Protein AF-A0A927Q167-F1 (afdb_monomer_lite)

Sequence (166 aa):
MTRTRRTRAAPPRALVATVVVALVLGSALAWFGGADERRVNGACDTWLVERAALRTVLSEAEEAVGRAEAAGDRDVSRHFNDLDRDLASLERWEAVGPGTQSSLSGDGGASRIERGAESAFGYLNSAVTGLHQRLDDGDPTELAQWVPEAGARFQNVDDTCLAAAR

pLDDT: mean 83.81, std 14.76, range [42.94, 97.44]

Structure (mmCIF, N/CA/C/O backbone):
data_AF-A0A927Q167-F1
#
_entry.id   AF-A0A927Q167-F1
#
loop_
_atom_site.group_PDB
_atom_site.id
_atom_site.type_symbol
_atom_site.label_atom_id
_atom_site.label_alt_id
_atom_site.label_comp_id
_atom_site.label_asym_id
_atom_site.label_entity_id
_atom_site.label_seq_id
_atom_site.pdbx_PDB_ins_code
_atom_site.Cartn_x
_atom_site.Cartn_y
_atom_site.Cartn_z
_atom_site.occupancy
_atom_site.B_iso_or_equiv
_atom_site.auth_seq_id
_atom_site.auth_comp_id
_atom_site.auth_asym_id
_atom_site.auth_atom_id
_atom_site.pdbx_PDB_model_num
ATOM 1 N N . MET A 1 1 ? 53.530 33.739 -46.750 1.00 42.94 1 MET A N 1
ATOM 2 C CA . MET A 1 1 ? 53.653 32.276 -46.553 1.00 42.94 1 MET A CA 1
ATOM 3 C C . MET A 1 1 ? 52.311 31.741 -46.076 1.00 42.94 1 MET A C 1
ATOM 5 O O . MET A 1 1 ? 51.974 31.917 -44.914 1.00 42.94 1 MET A O 1
ATOM 9 N N . THR A 1 2 ? 51.519 31.153 -46.970 1.00 46.41 2 THR A N 1
ATOM 10 C CA . THR A 1 2 ? 50.143 30.715 -46.680 1.00 46.41 2 THR A CA 1
ATOM 11 C C . THR A 1 2 ? 50.123 29.189 -46.642 1.00 46.41 2 THR A C 1
ATOM 13 O O . THR A 1 2 ? 50.385 28.539 -47.650 1.00 46.41 2 THR A O 1
ATOM 16 N N . ARG A 1 3 ? 49.903 28.604 -45.459 1.00 49.88 3 ARG A N 1
ATOM 17 C CA . ARG A 1 3 ? 49.952 27.151 -45.231 1.00 49.88 3 ARG A CA 1
ATOM 18 C C . ARG A 1 3 ? 48.557 26.559 -45.445 1.00 49.88 3 ARG A C 1
ATOM 20 O O . ARG A 1 3 ? 47.702 26.649 -44.570 1.00 49.88 3 ARG A O 1
ATOM 27 N N . THR A 1 4 ? 48.320 25.958 -46.605 1.00 47.66 4 THR A N 1
ATOM 28 C CA . THR A 1 4 ? 47.059 25.282 -46.944 1.00 47.66 4 THR A CA 1
ATOM 29 C C . THR A 1 4 ? 46.941 23.970 -46.157 1.00 47.66 4 THR A C 1
ATOM 31 O O . THR A 1 4 ? 47.660 23.004 -46.418 1.00 47.66 4 THR A O 1
ATOM 34 N N . ARG A 1 5 ? 46.045 23.918 -45.161 1.00 54.03 5 ARG A N 1
ATOM 35 C CA . ARG A 1 5 ? 45.678 22.681 -44.448 1.00 54.03 5 ARG A CA 1
ATOM 36 C C . ARG A 1 5 ? 44.836 21.802 -45.380 1.00 54.03 5 ARG A C 1
ATOM 38 O O . ARG A 1 5 ? 43.682 22.114 -45.643 1.00 54.03 5 ARG A O 1
ATOM 45 N N . ARG A 1 6 ? 45.402 20.690 -45.862 1.00 51.22 6 ARG A N 1
ATOM 46 C CA . ARG A 1 6 ? 44.637 19.594 -46.482 1.00 51.22 6 ARG A CA 1
ATOM 47 C C . ARG A 1 6 ? 43.849 18.859 -45.398 1.00 51.22 6 ARG A C 1
ATOM 49 O O . ARG A 1 6 ? 44.435 18.139 -44.592 1.00 51.22 6 ARG A O 1
ATOM 56 N N . THR A 1 7 ? 42.532 19.005 -45.401 1.00 53.19 7 THR A N 1
ATOM 57 C CA . THR A 1 7 ? 41.608 18.088 -44.732 1.00 53.19 7 THR A CA 1
ATOM 58 C C . THR A 1 7 ? 41.656 16.747 -45.464 1.00 53.19 7 THR A C 1
ATOM 60 O O . THR A 1 7 ? 41.217 16.627 -46.606 1.00 53.19 7 THR A O 1
ATOM 63 N N . ARG A 1 8 ? 42.256 15.726 -44.841 1.00 54.03 8 ARG A N 1
ATOM 64 C CA . ARG A 1 8 ? 42.148 14.343 -45.324 1.00 54.03 8 ARG A CA 1
ATOM 65 C C . ARG A 1 8 ? 40.707 13.886 -45.107 1.00 54.03 8 ARG A C 1
ATOM 67 O O . ARG A 1 8 ? 40.273 13.784 -43.964 1.00 54.03 8 ARG A O 1
ATOM 74 N N . ALA A 1 9 ? 39.989 13.620 -46.194 1.00 57.50 9 ALA A N 1
ATOM 75 C CA . ALA A 1 9 ? 38.711 12.923 -46.144 1.00 57.50 9 ALA A CA 1
ATOM 76 C C . ALA A 1 9 ? 38.922 11.529 -45.528 1.00 57.50 9 ALA A C 1
ATOM 78 O O . ALA A 1 9 ? 39.858 10.817 -45.904 1.00 57.50 9 ALA A O 1
ATOM 79 N N . ALA A 1 10 ? 38.092 11.168 -44.550 1.00 54.53 10 ALA A N 1
ATOM 80 C CA . ALA A 1 10 ? 38.141 9.858 -43.916 1.00 54.53 10 ALA A CA 1
ATOM 81 C C . ALA A 1 10 ? 37.852 8.751 -44.953 1.00 54.53 10 ALA A C 1
ATOM 83 O O . ALA A 1 10 ? 37.018 8.949 -45.840 1.00 54.53 10 ALA A O 1
ATOM 84 N N . PRO A 1 11 ? 38.528 7.590 -44.879 1.00 56.94 11 PRO A N 1
ATOM 85 C CA . PRO A 1 11 ? 38.320 6.505 -45.831 1.00 56.94 11 PRO A CA 1
ATOM 86 C C . PRO A 1 11 ? 36.879 5.965 -45.741 1.00 56.94 11 PRO A C 1
ATOM 88 O O . PRO A 1 11 ? 36.332 5.876 -44.641 1.00 56.94 11 PRO A O 1
ATOM 91 N N . PRO A 1 12 ? 36.268 5.526 -46.857 1.00 59.09 12 PRO A N 1
ATOM 92 C CA . PRO A 1 12 ? 34.853 5.129 -46.920 1.00 59.09 12 PRO A CA 1
ATOM 93 C C . PRO A 1 12 ? 34.483 3.989 -45.954 1.00 59.09 12 PRO A C 1
ATOM 95 O O . PRO A 1 12 ? 33.350 3.902 -45.495 1.00 59.09 12 PRO A O 1
ATOM 98 N N . ARG A 1 13 ? 35.456 3.152 -45.570 1.00 57.69 13 ARG A N 1
ATOM 99 C CA . ARG A 1 13 ? 35.281 2.082 -44.574 1.00 57.69 13 ARG A CA 1
ATOM 100 C C . ARG A 1 13 ? 35.069 2.606 -43.149 1.00 57.69 13 ARG A C 1
ATOM 102 O O . ARG A 1 13 ? 34.371 1.963 -42.375 1.00 57.69 13 ARG A O 1
ATOM 109 N N . ALA A 1 14 ? 35.632 3.769 -42.815 1.00 57.03 14 ALA A N 1
ATOM 110 C CA . ALA A 1 14 ? 35.446 4.394 -41.507 1.00 57.03 14 ALA A CA 1
ATOM 111 C C . ALA A 1 14 ? 34.020 4.942 -41.351 1.00 57.03 14 ALA A C 1
ATOM 113 O O . ALA A 1 14 ? 33.409 4.737 -40.312 1.00 57.03 14 ALA A O 1
ATOM 114 N N . LEU A 1 15 ? 33.456 5.543 -42.406 1.00 58.69 15 LEU A N 1
ATOM 115 C CA . LEU A 1 15 ? 32.074 6.040 -42.409 1.00 58.69 15 LEU A CA 1
ATOM 116 C C . LEU A 1 15 ? 31.046 4.911 -42.253 1.00 58.69 15 LEU A C 1
ATOM 118 O O . LEU A 1 15 ? 30.130 5.033 -41.446 1.00 58.69 15 LEU A O 1
ATOM 122 N N . VAL A 1 16 ? 31.225 3.793 -42.965 1.00 64.69 16 VAL A N 1
ATOM 123 C CA . VAL A 1 16 ? 30.335 2.625 -42.838 1.00 64.69 16 VAL A CA 1
ATOM 124 C C . VAL A 1 16 ? 30.412 2.024 -41.432 1.00 64.69 16 VAL A C 1
ATOM 126 O O . VAL A 1 16 ? 29.377 1.738 -40.838 1.00 64.69 16 VAL A O 1
ATOM 129 N N . ALA A 1 17 ? 31.614 1.894 -40.860 1.00 63.84 17 ALA A N 1
ATOM 130 C CA . ALA A 1 17 ? 31.782 1.399 -39.494 1.00 63.84 17 ALA A CA 1
ATOM 131 C C . ALA A 1 17 ? 31.103 2.312 -38.457 1.00 63.84 17 ALA A C 1
ATOM 133 O O . ALA A 1 17 ? 30.422 1.814 -37.565 1.00 63.84 17 ALA A O 1
ATOM 134 N N . THR A 1 18 ? 31.218 3.639 -38.590 1.00 67.12 18 THR A N 1
ATOM 135 C CA . THR A 1 18 ? 30.550 4.588 -37.684 1.00 67.12 18 THR A CA 1
ATOM 136 C C . THR A 1 18 ? 29.026 4.515 -37.791 1.00 67.12 18 THR A C 1
ATOM 138 O O . THR A 1 18 ? 28.353 4.525 -36.765 1.00 67.12 18 THR A O 1
ATOM 141 N N . VAL A 1 19 ? 28.473 4.388 -39.002 1.00 68.19 19 VAL A N 1
ATOM 142 C CA . VAL A 1 19 ? 27.019 4.256 -39.211 1.00 68.19 19 VAL A CA 1
ATOM 143 C C . VAL A 1 19 ? 26.489 2.944 -38.628 1.00 68.19 19 VAL A C 1
ATOM 145 O O . VAL A 1 19 ? 25.462 2.950 -37.955 1.00 68.19 19 VAL A O 1
ATOM 148 N N . VAL A 1 20 ? 27.201 1.830 -38.822 1.00 68.12 20 VAL A N 1
ATOM 149 C CA . VAL A 1 20 ? 26.813 0.528 -38.255 1.00 68.12 20 VAL A CA 1
ATOM 150 C C . VAL A 1 20 ? 26.877 0.552 -36.727 1.00 68.12 20 VAL A C 1
ATOM 152 O O . VAL A 1 20 ? 25.932 0.117 -36.078 1.00 68.12 20 VAL A O 1
ATOM 155 N N . VAL A 1 21 ? 27.935 1.115 -36.137 1.00 70.44 21 VAL A N 1
ATOM 156 C CA . VAL A 1 21 ? 28.047 1.259 -34.674 1.00 70.44 21 VAL A CA 1
ATOM 157 C C . VAL A 1 21 ? 26.937 2.155 -34.117 1.00 70.44 21 VAL A C 1
ATOM 159 O O . VAL A 1 21 ? 26.334 1.808 -33.106 1.00 70.44 21 VAL A O 1
ATOM 162 N N . ALA A 1 22 ? 26.610 3.263 -34.788 1.00 66.00 22 ALA A N 1
ATOM 163 C CA . ALA A 1 22 ? 25.518 4.145 -34.377 1.00 66.00 22 ALA A CA 1
ATOM 164 C C . ALA A 1 22 ? 24.144 3.457 -34.454 1.00 66.00 22 ALA A C 1
ATOM 166 O O . ALA A 1 22 ? 23.334 3.613 -33.543 1.00 66.00 22 ALA A O 1
ATOM 167 N N . LEU A 1 23 ? 23.893 2.654 -35.494 1.00 66.06 23 LEU A N 1
ATOM 168 C CA . LEU A 1 23 ? 22.666 1.863 -35.623 1.00 66.06 23 LEU A CA 1
ATOM 169 C C . LEU A 1 23 ? 22.562 0.780 -34.544 1.00 66.06 23 LEU A C 1
ATOM 171 O O . LEU A 1 23 ? 21.498 0.622 -33.951 1.00 66.06 23 LEU A O 1
ATOM 175 N N . VAL A 1 24 ? 23.652 0.065 -34.252 1.00 64.75 24 VAL A N 1
ATOM 176 C CA . VAL A 1 24 ? 23.684 -0.965 -33.199 1.00 64.75 24 VAL A CA 1
ATOM 177 C C . VAL A 1 24 ? 23.465 -0.341 -31.818 1.00 64.75 24 VAL A C 1
ATOM 179 O O . VAL A 1 24 ? 22.652 -0.847 -31.050 1.00 64.75 24 VAL A O 1
ATOM 182 N N . LEU A 1 25 ? 24.114 0.790 -31.521 1.00 61.94 25 LEU A N 1
ATOM 183 C CA . LEU A 1 25 ? 23.920 1.518 -30.262 1.00 61.94 25 LEU A CA 1
ATOM 184 C C . LEU A 1 25 ? 22.499 2.082 -30.131 1.00 61.94 25 LEU A C 1
ATOM 186 O O . LEU A 1 25 ? 21.892 1.952 -29.072 1.00 61.94 25 LEU A O 1
ATOM 190 N N . GLY A 1 26 ? 21.944 2.661 -31.200 1.00 57.56 26 GLY A N 1
ATOM 191 C CA . GLY A 1 26 ? 20.568 3.168 -31.203 1.00 57.56 26 GLY A CA 1
ATOM 192 C C . GLY A 1 26 ? 19.534 2.057 -31.010 1.00 57.56 26 GLY A C 1
ATOM 193 O O . GLY A 1 26 ? 18.590 2.215 -30.241 1.00 57.56 26 GLY A O 1
ATOM 194 N N . SER A 1 27 ? 19.752 0.904 -31.645 1.00 59.66 27 SER A N 1
ATOM 195 C CA . SER A 1 27 ? 18.882 -0.271 -31.512 1.00 59.66 27 SER A CA 1
ATOM 196 C C . SER A 1 27 ? 18.955 -0.876 -30.111 1.00 59.66 27 SER A C 1
ATOM 198 O O . SER A 1 27 ? 17.925 -1.248 -29.560 1.00 59.66 27 SER A O 1
ATOM 200 N N . ALA A 1 28 ? 20.152 -0.935 -29.516 1.00 57.84 28 ALA A N 1
ATOM 201 C CA . ALA A 1 28 ? 20.337 -1.389 -28.143 1.00 57.84 28 ALA A CA 1
ATOM 202 C C . ALA A 1 28 ? 19.607 -0.468 -27.153 1.00 57.84 28 ALA A C 1
ATOM 204 O O . ALA A 1 28 ? 18.818 -0.950 -26.350 1.00 57.84 28 ALA A O 1
ATOM 205 N N . LEU A 1 29 ? 19.785 0.854 -27.259 1.00 57.97 29 LEU A N 1
ATOM 206 C CA . LEU A 1 29 ? 19.108 1.826 -26.389 1.00 57.97 29 LEU A CA 1
ATOM 207 C C . LEU A 1 29 ? 17.576 1.753 -26.499 1.00 57.97 29 LEU A C 1
ATOM 209 O O . LEU A 1 29 ? 16.893 1.822 -25.480 1.00 57.97 29 LEU A O 1
ATOM 213 N N . ALA A 1 30 ? 17.038 1.558 -27.706 1.00 59.25 30 ALA A N 1
ATOM 214 C CA . ALA A 1 30 ? 15.600 1.392 -27.919 1.00 59.25 30 ALA A CA 1
ATOM 215 C C . ALA A 1 30 ? 15.061 0.064 -27.351 1.00 59.25 30 ALA A C 1
ATOM 217 O O . ALA A 1 30 ? 13.969 0.030 -26.786 1.00 59.25 30 ALA A O 1
ATOM 218 N N . TRP A 1 31 ? 15.827 -1.025 -27.466 1.00 57.44 31 TRP A N 1
ATOM 219 C CA . TRP A 1 31 ? 15.458 -2.325 -26.897 1.00 57.44 31 TRP A CA 1
ATOM 220 C C . TRP A 1 31 ? 15.460 -2.326 -25.369 1.00 57.44 31 TRP A C 1
ATOM 222 O O . TRP A 1 31 ? 14.559 -2.915 -24.771 1.00 57.44 31 TRP A O 1
ATOM 232 N N . PHE A 1 32 ? 16.441 -1.668 -24.745 1.00 57.56 32 PHE A N 1
ATOM 233 C CA . PHE A 1 32 ? 16.492 -1.536 -23.290 1.00 57.56 32 PHE A CA 1
ATOM 234 C C . PHE A 1 32 ? 15.362 -0.634 -22.778 1.00 57.56 32 PHE A C 1
ATOM 236 O O . PHE A 1 32 ? 14.618 -1.059 -21.902 1.00 57.56 32 PHE A O 1
ATOM 243 N N . GLY A 1 33 ? 15.122 0.525 -23.407 1.00 60.34 33 GLY A N 1
ATOM 244 C CA . GLY A 1 33 ? 14.001 1.401 -23.033 1.00 60.34 33 GLY A CA 1
ATOM 245 C C . GLY A 1 33 ? 12.634 0.704 -23.092 1.00 60.34 33 GLY A C 1
ATOM 246 O O . GLY A 1 33 ? 11.869 0.755 -22.134 1.00 60.34 33 GLY A O 1
ATOM 247 N N . GLY A 1 34 ? 12.357 -0.046 -24.165 1.00 69.38 34 GLY A N 1
ATOM 248 C CA . GLY A 1 34 ? 11.079 -0.752 -24.317 1.00 69.38 34 GLY A CA 1
ATOM 249 C C . GLY A 1 34 ? 10.919 -2.009 -23.448 1.00 69.38 34 GLY A C 1
ATOM 250 O O . GLY A 1 34 ? 9.819 -2.554 -23.347 1.00 69.38 34 GLY A O 1
ATOM 251 N N . ALA A 1 35 ? 11.989 -2.542 -22.854 1.00 76.81 35 ALA A N 1
ATOM 252 C CA . ALA A 1 35 ? 11.892 -3.649 -21.902 1.00 76.81 35 ALA A CA 1
ATOM 253 C C . ALA A 1 35 ? 11.518 -3.140 -20.502 1.00 76.81 35 ALA A C 1
ATOM 255 O O . ALA A 1 35 ? 10.629 -3.714 -19.876 1.00 76.81 35 ALA A O 1
ATOM 256 N N . ASP A 1 36 ? 12.136 -2.041 -20.067 1.00 81.62 36 ASP A N 1
ATOM 257 C CA . ASP A 1 36 ? 11.864 -1.376 -18.790 1.00 81.62 36 ASP A CA 1
ATOM 258 C C . ASP A 1 36 ? 10.412 -0.879 -18.724 1.00 81.62 36 ASP A C 1
ATOM 260 O O . ASP A 1 36 ? 9.694 -1.184 -17.774 1.00 81.62 36 ASP A O 1
ATOM 264 N N . GLU A 1 37 ? 9.935 -0.202 -19.776 1.00 85.19 37 GLU A N 1
ATOM 265 C CA . GLU A 1 37 ? 8.547 0.279 -19.867 1.00 85.19 37 GLU A CA 1
ATOM 266 C C . GLU A 1 37 ? 7.530 -0.859 -19.735 1.00 85.19 37 GLU A C 1
ATOM 268 O O . GLU A 1 37 ? 6.540 -0.738 -19.018 1.00 85.19 37 GLU A O 1
ATOM 273 N N . ARG A 1 38 ? 7.781 -2.007 -20.379 1.00 87.25 38 ARG A N 1
ATOM 274 C CA . ARG A 1 38 ? 6.886 -3.172 -20.284 1.00 87.25 38 ARG A CA 1
ATOM 275 C C . ARG A 1 38 ? 6.840 -3.762 -18.877 1.00 87.25 38 ARG A C 1
ATOM 277 O O . ARG A 1 38 ? 5.767 -4.182 -18.452 1.00 87.25 38 ARG A O 1
ATOM 284 N N . ARG A 1 39 ? 7.971 -3.803 -18.167 1.00 90.81 39 ARG A N 1
ATOM 285 C CA . ARG A 1 39 ? 8.023 -4.302 -16.784 1.00 90.81 39 ARG A CA 1
ATOM 286 C C . ARG A 1 39 ? 7.309 -3.353 -15.830 1.00 90.81 39 ARG A C 1
ATOM 288 O O . ARG A 1 39 ? 6.470 -3.802 -15.056 1.00 90.81 39 ARG A O 1
ATOM 295 N N . VAL A 1 40 ? 7.565 -2.049 -15.948 1.00 92.81 40 VAL A N 1
ATOM 296 C CA . VAL A 1 40 ? 6.876 -1.025 -15.147 1.00 92.81 40 VAL A CA 1
ATOM 297 C C . VAL A 1 40 ? 5.370 -1.051 -15.399 1.00 92.81 40 VAL A C 1
ATOM 299 O O . VAL A 1 40 ? 4.603 -1.090 -14.441 1.00 92.81 40 VAL A O 1
ATOM 302 N N . ASN A 1 41 ? 4.936 -1.116 -16.660 1.00 92.62 41 ASN A N 1
ATOM 303 C CA . ASN A 1 41 ? 3.515 -1.210 -16.994 1.00 92.62 41 ASN A CA 1
ATOM 304 C C . ASN A 1 41 ? 2.880 -2.485 -16.427 1.00 92.62 41 ASN A C 1
ATOM 306 O O . ASN A 1 41 ? 1.831 -2.400 -15.804 1.00 92.62 41 ASN A O 1
ATOM 310 N N . GLY A 1 42 ? 3.539 -3.644 -16.542 1.00 93.94 42 GLY A N 1
ATOM 311 C CA . GLY A 1 42 ? 3.037 -4.892 -15.955 1.00 93.94 42 GLY A CA 1
ATOM 312 C C . GLY A 1 42 ? 2.910 -4.842 -14.426 1.00 93.94 42 GLY A C 1
ATOM 313 O O . GLY A 1 42 ? 1.937 -5.353 -13.863 1.00 93.94 42 GLY A O 1
ATOM 314 N N . ALA A 1 43 ? 3.850 -4.183 -13.743 1.00 95.62 43 ALA A N 1
ATOM 315 C CA . ALA A 1 43 ? 3.760 -3.972 -12.301 1.00 95.62 43 ALA A CA 1
ATOM 316 C C . ALA A 1 43 ? 2.608 -3.021 -11.933 1.00 95.62 43 ALA A C 1
ATOM 318 O O . ALA A 1 43 ? 1.843 -3.287 -11.006 1.00 95.62 43 ALA A O 1
ATOM 319 N N . CYS A 1 44 ? 2.440 -1.943 -12.697 1.00 96.19 44 CYS A N 1
ATOM 320 C CA . CYS A 1 44 ? 1.350 -0.993 -12.512 1.00 96.19 44 CYS A CA 1
ATOM 321 C C . CYS A 1 44 ? -0.027 -1.584 -12.827 1.00 96.19 44 CYS A C 1
ATOM 323 O O . CYS A 1 44 ? -0.979 -1.282 -12.115 1.00 96.19 44 CYS A O 1
ATOM 325 N N . ASP A 1 45 ? -0.144 -2.468 -13.813 1.00 96.31 45 ASP A N 1
ATOM 326 C CA . ASP A 1 45 ? -1.388 -3.189 -14.086 1.00 96.31 45 ASP A CA 1
ATOM 327 C C . ASP A 1 45 ? -1.775 -4.071 -12.892 1.00 96.31 45 ASP A C 1
ATOM 329 O O . ASP A 1 45 ? -2.923 -4.044 -12.449 1.00 96.31 45 ASP A O 1
ATOM 333 N N . THR A 1 46 ? -0.803 -4.780 -12.305 1.00 96.25 46 THR A N 1
ATOM 334 C CA . THR A 1 46 ? -1.025 -5.566 -11.078 1.00 96.25 46 THR A CA 1
ATOM 335 C C . THR A 1 46 ? -1.490 -4.680 -9.920 1.00 96.25 46 THR A C 1
ATOM 337 O O . THR A 1 46 ? -2.461 -5.009 -9.240 1.00 96.25 46 THR A O 1
ATOM 340 N N . TRP A 1 47 ? -0.857 -3.518 -9.726 1.00 96.00 47 TRP A N 1
ATOM 341 C CA . TRP A 1 47 ? -1.303 -2.537 -8.732 1.00 96.00 47 TRP A CA 1
ATOM 342 C C . TRP A 1 47 ? -2.740 -2.080 -8.969 1.00 96.00 47 TRP A C 1
ATOM 344 O O . TRP A 1 47 ? -3.538 -2.073 -8.039 1.00 96.00 47 TRP A O 1
ATOM 354 N N . LEU A 1 48 ? -3.094 -1.707 -10.200 1.00 94.38 48 LEU A N 1
ATOM 355 C CA . LEU A 1 48 ? -4.420 -1.177 -10.521 1.00 94.38 48 LEU A CA 1
ATOM 356 C C . LEU A 1 48 ? -5.542 -2.185 -10.247 1.00 94.38 48 LEU A C 1
ATOM 358 O O . LEU A 1 48 ? -6.639 -1.764 -9.874 1.00 94.38 48 LEU A O 1
ATOM 362 N N . VAL A 1 49 ? -5.268 -3.485 -10.395 1.00 96.31 49 VAL A N 1
ATOM 363 C CA . VAL A 1 49 ? -6.211 -4.560 -10.052 1.00 96.31 49 VAL A CA 1
ATOM 364 C C . VAL A 1 49 ? -6.484 -4.602 -8.544 1.00 96.31 49 VAL A C 1
ATOM 366 O O . VAL A 1 49 ? -7.644 -4.644 -8.138 1.00 96.31 49 VAL A O 1
ATOM 369 N N . GLU A 1 50 ? -5.444 -4.532 -7.710 1.00 95.56 50 GLU A N 1
ATOM 370 C CA . GLU A 1 50 ? -5.571 -4.702 -6.251 1.00 95.56 50 GLU A CA 1
ATOM 371 C C . GLU A 1 50 ? -5.856 -3.389 -5.496 1.00 95.56 50 GLU A C 1
ATOM 373 O O . GLU A 1 50 ? -6.412 -3.395 -4.394 1.00 95.56 50 GLU A O 1
ATOM 378 N N . ARG A 1 51 ? -5.527 -2.234 -6.091 1.00 95.88 51 ARG A N 1
ATOM 379 C CA . ARG A 1 51 ? -5.568 -0.911 -5.442 1.00 95.88 51 ARG A CA 1
ATOM 380 C C . ARG A 1 51 ? -6.904 -0.598 -4.784 1.00 95.88 51 ARG A C 1
ATOM 382 O O . ARG A 1 51 ? -6.931 0.001 -3.711 1.00 95.88 51 ARG A O 1
ATOM 389 N N . ALA A 1 52 ? -8.010 -0.911 -5.457 1.00 95.50 52 ALA A N 1
ATOM 390 C CA . ALA A 1 52 ? -9.340 -0.574 -4.958 1.00 95.50 52 ALA A CA 1
ATOM 391 C C . ALA A 1 52 ? -9.624 -1.277 -3.624 1.00 95.50 52 ALA A C 1
ATOM 393 O O . ALA A 1 52 ? -10.032 -0.617 -2.674 1.00 95.50 52 ALA A O 1
ATOM 394 N N . ALA A 1 53 ? -9.326 -2.577 -3.541 1.00 95.75 53 ALA A N 1
ATOM 395 C CA . ALA A 1 53 ? -9.520 -3.361 -2.328 1.00 95.75 53 ALA A CA 1
ATOM 396 C C . ALA A 1 53 ? -8.620 -2.859 -1.193 1.00 95.75 53 ALA A C 1
ATOM 398 O O . ALA A 1 53 ? -9.105 -2.589 -0.101 1.00 95.75 53 ALA A O 1
ATOM 399 N N . LEU A 1 54 ? -7.331 -2.637 -1.465 1.00 96.38 54 LEU A N 1
ATOM 400 C CA . LEU A 1 54 ? -6.397 -2.143 -0.451 1.00 96.38 54 LEU A CA 1
ATOM 401 C C . LEU A 1 54 ? -6.790 -0.752 0.075 1.00 96.38 54 LEU A C 1
ATOM 403 O O . LEU A 1 54 ? -6.656 -0.474 1.264 1.00 96.38 54 LEU A O 1
ATOM 407 N N . ARG A 1 55 ? -7.312 0.133 -0.785 1.00 96.00 55 ARG A N 1
ATOM 408 C CA . ARG A 1 55 ? -7.837 1.436 -0.345 1.00 96.00 55 ARG A CA 1
ATOM 409 C C . ARG A 1 55 ? -9.086 1.319 0.512 1.00 96.00 55 ARG A C 1
ATOM 411 O O . ARG A 1 55 ? -9.245 2.123 1.425 1.00 96.00 55 ARG A O 1
ATOM 418 N N . THR A 1 56 ? -9.950 0.348 0.230 1.00 96.31 56 THR A N 1
ATOM 419 C CA . THR A 1 56 ? -11.078 0.041 1.110 1.00 96.31 56 THR A CA 1
ATOM 420 C C . THR A 1 56 ? -10.575 -0.357 2.490 1.00 96.31 56 THR A C 1
ATOM 422 O O . THR A 1 56 ? -11.021 0.251 3.453 1.00 96.31 56 THR A O 1
ATOM 425 N N . VAL A 1 57 ? -9.579 -1.247 2.584 1.00 95.19 57 VAL A N 1
ATOM 426 C CA . VAL A 1 57 ? -8.980 -1.621 3.880 1.00 95.19 57 VAL A CA 1
ATOM 427 C C . VAL A 1 57 ? -8.459 -0.396 4.631 1.00 95.19 57 VAL A C 1
ATOM 429 O O . VAL A 1 57 ? -8.713 -0.243 5.820 1.00 95.19 57 VAL A O 1
ATOM 432 N N . LEU A 1 58 ? -7.763 0.513 3.941 1.00 95.06 58 LEU A N 1
ATOM 433 C CA . LEU A 1 58 ? -7.249 1.729 4.570 1.00 95.06 58 LEU A CA 1
ATOM 434 C C . LEU A 1 58 ? -8.375 2.625 5.107 1.00 95.06 58 LEU A C 1
ATOM 436 O O . LEU A 1 58 ? -8.308 3.078 6.244 1.00 95.06 58 LEU A O 1
ATOM 440 N N . SER A 1 59 ? -9.414 2.847 4.300 1.00 95.44 59 SER A N 1
ATOM 441 C CA . SER A 1 59 ? -10.582 3.639 4.694 1.00 95.44 59 SER A CA 1
ATOM 442 C C . SER A 1 59 ? -11.321 3.007 5.873 1.00 95.44 59 SER A C 1
ATOM 444 O O . SER A 1 59 ? -11.718 3.711 6.796 1.00 95.44 59 SER A O 1
ATOM 446 N N . GLU A 1 60 ? -11.503 1.685 5.866 1.00 94.44 60 GLU A N 1
ATOM 447 C CA . GLU A 1 60 ? -12.153 0.980 6.971 1.00 94.44 60 GLU A CA 1
ATOM 448 C C . GLU A 1 60 ? -11.303 1.013 8.241 1.00 94.44 60 GLU A C 1
ATOM 450 O O . GLU A 1 60 ? -11.858 1.196 9.323 1.00 94.44 60 GLU A O 1
ATOM 455 N N . ALA A 1 61 ? -9.975 0.945 8.122 1.00 93.31 61 ALA A N 1
ATOM 456 C CA . ALA A 1 61 ? -9.071 1.113 9.251 1.00 93.31 61 ALA A CA 1
ATOM 457 C C . ALA A 1 61 ? -9.153 2.523 9.860 1.00 93.31 61 ALA A C 1
ATOM 459 O O . ALA A 1 61 ? -9.248 2.639 11.080 1.00 93.31 61 ALA A O 1
ATOM 460 N N . GLU A 1 62 ? -9.180 3.587 9.045 1.00 93.88 62 GLU A N 1
ATOM 461 C CA . GLU A 1 62 ? -9.381 4.967 9.530 1.00 93.88 62 GLU A CA 1
ATOM 462 C C . GLU A 1 62 ? -10.696 5.106 10.302 1.00 93.88 62 GLU A C 1
ATOM 464 O O . GLU A 1 62 ? -10.737 5.659 11.404 1.00 93.88 62 GLU A O 1
ATOM 469 N N . GLU A 1 63 ? -11.781 4.577 9.739 1.00 93.75 63 GLU A N 1
ATOM 470 C CA . GLU A 1 63 ? -13.085 4.637 10.380 1.00 93.75 63 GLU A CA 1
ATOM 471 C C . GLU A 1 63 ? -13.150 3.812 11.671 1.00 93.75 63 GLU A C 1
ATOM 473 O O . GLU A 1 63 ? -13.716 4.270 12.667 1.00 93.75 63 GLU A O 1
ATOM 478 N N . ALA A 1 64 ? -12.596 2.598 11.665 1.00 91.69 64 ALA A N 1
ATOM 479 C CA . ALA A 1 64 ? -12.594 1.712 12.821 1.00 91.69 64 ALA A CA 1
ATOM 480 C C . ALA A 1 64 ? -11.775 2.313 13.969 1.00 91.69 64 ALA A C 1
ATOM 482 O O . ALA A 1 64 ? -12.237 2.299 15.111 1.00 91.69 64 ALA A O 1
ATOM 483 N N . VAL A 1 65 ? -10.621 2.921 13.668 1.00 91.56 65 VAL A N 1
ATOM 484 C CA . VAL A 1 65 ? -9.828 3.696 14.633 1.00 91.56 65 VAL A CA 1
ATOM 485 C C . VAL A 1 65 ? -10.665 4.826 15.230 1.00 91.56 65 VAL A C 1
ATOM 487 O O . VAL A 1 65 ? -10.773 4.921 16.451 1.00 91.56 65 VAL A O 1
ATOM 490 N N . GLY A 1 66 ? -11.325 5.639 14.398 1.00 91.06 66 GLY A N 1
ATOM 491 C CA . GLY A 1 66 ? -12.151 6.748 14.883 1.00 91.06 66 GLY A CA 1
ATOM 492 C C . GLY A 1 66 ? -13.308 6.294 15.784 1.00 91.06 66 GLY A C 1
ATOM 493 O O . GLY A 1 66 ? -13.616 6.949 16.783 1.00 91.06 66 GLY A O 1
ATOM 494 N N . ARG A 1 67 ? -13.932 5.148 15.474 1.00 92.06 67 ARG A N 1
ATOM 495 C CA . ARG A 1 67 ? -14.965 4.525 16.323 1.00 92.06 67 ARG A CA 1
ATOM 496 C C . ARG A 1 67 ? -14.393 4.024 17.652 1.00 92.06 67 ARG A C 1
ATOM 498 O O . ARG A 1 67 ? -14.993 4.292 18.695 1.00 92.06 67 ARG A O 1
ATOM 505 N N . ALA A 1 68 ? -13.239 3.357 17.626 1.00 89.69 68 ALA A N 1
ATOM 506 C CA . ALA A 1 68 ? -12.570 2.852 18.822 1.00 89.69 68 ALA A CA 1
ATOM 507 C C . ALA A 1 68 ? -12.150 3.990 19.769 1.00 89.69 68 ALA A C 1
ATOM 509 O O . ALA A 1 68 ? -12.446 3.940 20.964 1.00 89.69 68 ALA A O 1
ATOM 510 N N . GLU A 1 69 ? -11.550 5.060 19.235 1.00 89.38 69 GLU A N 1
ATOM 511 C CA . GLU A 1 69 ? -11.166 6.249 20.007 1.00 89.38 69 GLU A CA 1
ATOM 512 C C . GLU A 1 69 ? -12.381 6.941 20.638 1.00 89.38 69 GLU A C 1
ATOM 514 O O . GLU A 1 69 ? -12.352 7.293 21.819 1.00 89.38 69 GLU A O 1
ATOM 519 N N . ALA A 1 70 ? -13.477 7.091 19.883 1.00 90.25 70 ALA A N 1
ATOM 520 C CA . ALA A 1 70 ? -14.714 7.685 20.388 1.00 90.25 70 ALA A CA 1
ATOM 521 C C . ALA A 1 70 ? -15.368 6.847 21.502 1.00 90.25 70 ALA A C 1
ATOM 523 O O . ALA A 1 70 ? -15.995 7.406 22.405 1.00 90.25 70 ALA A O 1
ATOM 524 N N . ALA A 1 71 ? -15.218 5.520 21.450 1.00 90.38 71 ALA A N 1
ATOM 525 C CA . ALA A 1 71 ? -15.694 4.597 22.478 1.00 90.38 71 ALA A CA 1
ATOM 526 C C . ALA A 1 71 ? -14.754 4.503 23.6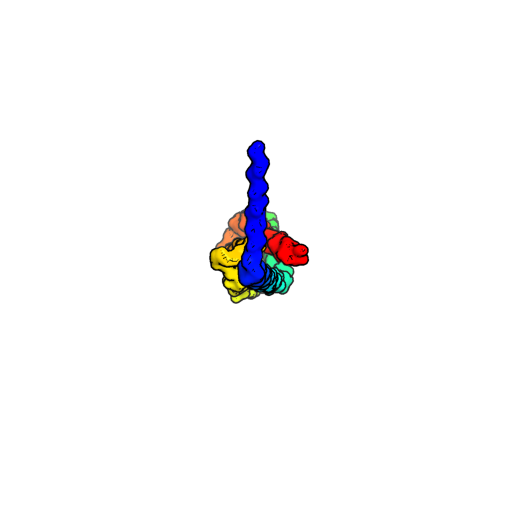98 1.00 90.38 71 ALA A C 1
ATOM 528 O O . ALA A 1 71 ? -15.177 4.042 24.758 1.00 90.38 71 ALA A O 1
ATOM 529 N N . GLY A 1 72 ? -13.501 4.956 23.576 1.00 89.19 72 GLY A N 1
ATOM 530 C CA . GLY A 1 72 ? -12.462 4.740 24.586 1.00 89.19 72 GLY A CA 1
ATOM 531 C C . GLY A 1 72 ? -11.990 3.283 24.661 1.00 89.19 72 GLY A C 1
ATOM 532 O O . GLY A 1 72 ? -11.485 2.852 25.703 1.00 89.19 72 GLY A O 1
ATOM 533 N N . ASP A 1 73 ? -12.174 2.528 23.578 1.00 87.94 73 ASP A N 1
ATOM 534 C CA . ASP A 1 73 ? -11.799 1.123 23.485 1.00 87.94 73 ASP A CA 1
ATOM 535 C C . ASP A 1 73 ? -10.317 0.967 23.133 1.00 87.94 73 ASP A C 1
ATOM 537 O O . ASP A 1 73 ? -9.736 1.749 22.384 1.00 87.94 73 ASP A O 1
ATOM 541 N N . ARG A 1 74 ? -9.702 -0.092 23.666 1.00 82.19 74 ARG A N 1
ATOM 542 C CA . ARG A 1 74 ? -8.300 -0.457 23.389 1.00 82.19 74 ARG A CA 1
ATOM 543 C C . ARG A 1 74 ? -8.150 -1.485 22.269 1.00 82.19 74 ARG A C 1
ATOM 545 O O . ARG A 1 74 ? -7.069 -2.021 22.083 1.00 82.19 74 ARG A O 1
ATOM 552 N N . ASP A 1 75 ? -9.237 -1.808 21.584 1.00 82.56 75 ASP A N 1
ATOM 553 C CA . ASP A 1 75 ? -9.303 -2.885 20.601 1.00 82.56 75 ASP A CA 1
ATOM 554 C C . ASP A 1 75 ? -10.078 -2.383 19.376 1.00 82.56 75 ASP A C 1
ATOM 556 O O . ASP A 1 75 ? -11.281 -2.127 19.470 1.00 82.56 75 ASP A O 1
ATOM 560 N N . VAL A 1 76 ? -9.385 -2.195 18.245 1.00 84.75 76 VAL A N 1
ATOM 561 C CA . VAL A 1 76 ? -9.998 -1.688 17.000 1.00 84.75 76 VAL A CA 1
ATOM 562 C C . VAL A 1 76 ? -10.742 -2.783 16.251 1.00 84.75 76 VAL A C 1
ATOM 564 O O . VAL A 1 76 ? -11.696 -2.481 15.539 1.00 84.75 76 VAL A O 1
ATOM 567 N N . SER A 1 77 ? -10.355 -4.049 16.428 1.00 82.50 77 SER A N 1
ATOM 568 C CA . SER A 1 77 ? -10.861 -5.175 15.629 1.00 82.50 77 SER A CA 1
ATOM 569 C C . SER A 1 77 ? -12.395 -5.261 15.640 1.00 82.50 77 SER A C 1
ATOM 571 O O . SER A 1 77 ? -13.028 -5.492 14.614 1.00 82.50 77 SER A O 1
ATOM 573 N N . ARG A 1 78 ? -13.018 -4.952 16.785 1.00 83.69 78 ARG A N 1
ATOM 574 C CA . ARG A 1 78 ? -14.481 -4.961 16.990 1.00 83.69 78 ARG A CA 1
ATOM 575 C C . ARG A 1 78 ? -15.229 -3.860 16.250 1.00 83.69 78 ARG A C 1
ATOM 577 O O . ARG A 1 78 ? -16.452 -3.920 16.149 1.00 83.69 78 ARG A O 1
ATOM 584 N N . HIS A 1 79 ? -14.509 -2.838 15.806 1.00 87.69 79 HIS A N 1
ATOM 585 C CA . HIS A 1 79 ? -15.060 -1.680 15.120 1.00 87.69 79 HIS A CA 1
ATOM 586 C C . HIS A 1 79 ? -14.937 -1.793 13.604 1.00 87.69 79 HIS A C 1
ATOM 588 O O . HIS A 1 79 ? -15.416 -0.893 12.919 1.00 87.69 79 HIS A O 1
ATOM 594 N N . PHE A 1 80 ? -14.345 -2.861 13.067 1.00 87.50 80 PHE A N 1
ATOM 595 C CA . PHE A 1 80 ? -14.375 -3.150 11.632 1.00 87.50 80 PHE A CA 1
ATOM 596 C C . PHE A 1 80 ? -15.746 -3.660 11.192 1.00 87.50 80 PHE A C 1
ATOM 598 O O . PHE A 1 80 ? -16.427 -4.370 11.932 1.00 87.50 80 PHE A O 1
ATOM 605 N N . ASN A 1 81 ? -16.145 -3.308 9.967 1.00 86.94 81 ASN A N 1
ATOM 606 C CA . ASN A 1 81 ? -17.384 -3.823 9.386 1.00 86.94 81 ASN A CA 1
ATOM 607 C C . ASN A 1 81 ? -17.212 -5.277 8.931 1.00 86.94 81 ASN A C 1
ATOM 609 O O . ASN A 1 81 ? -18.122 -6.085 9.111 1.00 86.94 81 ASN A O 1
ATOM 613 N N . ASP A 1 82 ? -16.056 -5.594 8.339 1.00 91.62 82 ASP A N 1
ATOM 614 C CA . ASP A 1 82 ? -15.718 -6.927 7.835 1.00 91.62 82 ASP A CA 1
ATOM 615 C C . ASP A 1 82 ? -14.191 -7.140 7.852 1.00 91.62 82 ASP A C 1
ATOM 617 O O . ASP A 1 82 ? -13.514 -7.056 6.825 1.00 91.62 82 ASP A O 1
ATOM 621 N N . LEU A 1 83 ? -13.642 -7.378 9.051 1.00 89.06 83 LEU A N 1
ATOM 622 C CA . LEU A 1 83 ? -12.197 -7.539 9.255 1.00 89.06 83 LEU A CA 1
ATOM 623 C C . LEU A 1 83 ? -11.625 -8.711 8.442 1.00 89.06 83 LEU A C 1
ATOM 625 O O . LEU A 1 83 ? -10.557 -8.577 7.856 1.00 89.06 83 LEU A O 1
ATOM 629 N N . ASP A 1 84 ? -12.351 -9.827 8.346 1.00 92.56 84 ASP A N 1
ATOM 630 C CA . ASP A 1 84 ? -11.904 -11.015 7.608 1.00 92.56 84 ASP A CA 1
ATOM 631 C C . ASP A 1 84 ? -11.708 -10.710 6.115 1.00 92.56 84 ASP A C 1
ATOM 633 O O . ASP A 1 84 ? -10.712 -11.108 5.506 1.00 92.56 84 ASP A O 1
ATOM 637 N N . ARG A 1 85 ? -12.641 -9.972 5.500 1.00 94.62 85 ARG A N 1
ATOM 638 C CA . ARG A 1 85 ? -12.531 -9.552 4.095 1.00 94.62 85 ARG A CA 1
ATOM 639 C C . ARG A 1 85 ? -11.372 -8.579 3.876 1.00 94.62 85 ARG A C 1
ATOM 641 O O . ARG A 1 85 ? -10.729 -8.610 2.817 1.00 94.62 85 ARG A O 1
ATOM 648 N N . ASP A 1 86 ? -11.123 -7.710 4.844 1.00 93.56 86 ASP A N 1
ATOM 649 C CA . ASP A 1 86 ? -10.050 -6.726 4.780 1.00 93.56 86 ASP A CA 1
ATOM 650 C C . ASP A 1 86 ? -8.675 -7.394 4.921 1.00 93.56 86 ASP A C 1
ATOM 652 O O . ASP A 1 86 ? -7.810 -7.186 4.065 1.00 93.56 86 ASP A O 1
ATOM 656 N N . LEU A 1 87 ? -8.510 -8.295 5.895 1.00 94.12 87 LEU A N 1
ATOM 657 C CA . LEU A 1 87 ? -7.323 -9.145 6.043 1.00 94.12 87 LEU A CA 1
ATOM 658 C C . LEU A 1 87 ? -7.079 -9.976 4.779 1.00 94.12 87 LEU A C 1
ATOM 660 O O . LEU A 1 87 ? -5.990 -9.922 4.210 1.00 94.12 87 LEU A O 1
ATOM 664 N N . ALA A 1 88 ? -8.115 -10.620 4.234 1.00 95.88 88 ALA A N 1
ATOM 665 C CA . ALA A 1 88 ? -8.006 -11.371 2.983 1.00 95.88 88 ALA A CA 1
ATOM 666 C C . ALA A 1 88 ? -7.571 -10.498 1.790 1.00 95.88 88 ALA A C 1
ATOM 668 O O . ALA A 1 88 ? -7.007 -10.997 0.815 1.00 95.88 88 ALA A O 1
ATOM 669 N N . SER A 1 89 ? -7.852 -9.192 1.813 1.00 96.25 89 SER A N 1
ATOM 670 C CA . SER A 1 89 ? -7.399 -8.263 0.773 1.00 96.25 89 SER A CA 1
ATOM 671 C C . SER A 1 89 ? -5.922 -7.903 0.925 1.00 96.25 89 SER A C 1
ATOM 673 O O . SER A 1 89 ? -5.219 -7.819 -0.082 1.00 96.25 89 SER A O 1
ATOM 675 N N . LEU A 1 90 ? -5.438 -7.757 2.161 1.00 96.38 90 LEU A N 1
ATOM 676 C CA . LEU A 1 90 ? -4.012 -7.595 2.445 1.00 96.38 90 LEU A CA 1
ATOM 677 C C . LEU A 1 90 ? -3.234 -8.863 2.074 1.00 96.38 90 LEU A C 1
ATOM 679 O O . LEU A 1 90 ? -2.253 -8.767 1.342 1.00 96.38 90 LEU A O 1
ATOM 683 N N . GLU A 1 91 ? -3.723 -10.043 2.458 1.00 97.44 91 GLU A N 1
ATOM 684 C CA . GLU A 1 91 ? -3.121 -11.341 2.117 1.00 97.44 91 GLU A CA 1
ATOM 685 C C . GLU A 1 91 ? -2.978 -11.545 0.603 1.00 97.44 91 GLU A C 1
ATOM 687 O O . GLU A 1 91 ? -1.940 -12.010 0.124 1.00 97.44 91 GLU A O 1
ATOM 692 N N . ARG A 1 92 ? -4.004 -11.172 -0.180 1.00 97.31 92 ARG A N 1
ATOM 693 C CA . ARG A 1 92 ? -3.924 -11.231 -1.648 1.00 97.31 92 ARG A CA 1
ATOM 694 C C . ARG A 1 92 ? -2.776 -10.384 -2.179 1.00 97.31 92 ARG A C 1
ATOM 696 O O . ARG A 1 92 ? -2.031 -10.864 -3.033 1.00 97.31 92 ARG A O 1
ATOM 703 N N . TRP A 1 93 ? -2.603 -9.163 -1.668 1.00 97.38 93 TRP A N 1
ATOM 704 C CA . TRP A 1 93 ? -1.461 -8.340 -2.055 1.00 97.38 93 TRP A CA 1
ATOM 705 C C . TRP A 1 93 ? -0.142 -8.950 -1.593 1.00 97.38 93 TRP A C 1
ATOM 707 O O . TRP A 1 93 ? 0.784 -9.029 -2.388 1.00 97.38 93 TRP A O 1
ATOM 717 N N . GLU A 1 94 ? -0.031 -9.431 -0.357 1.00 97.31 94 GLU A N 1
ATOM 718 C CA . GLU A 1 94 ? 1.203 -10.057 0.138 1.00 97.31 94 GLU A CA 1
ATOM 719 C C . GLU A 1 94 ? 1.626 -11.276 -0.695 1.00 97.31 94 GLU A C 1
ATOM 721 O O . GLU A 1 94 ? 2.822 -11.528 -0.858 1.00 97.31 94 GLU A O 1
ATOM 726 N N . ALA A 1 95 ? 0.669 -11.981 -1.302 1.00 97.00 95 ALA A N 1
ATOM 727 C CA . ALA A 1 95 ? 0.942 -13.081 -2.219 1.00 97.00 95 ALA A CA 1
ATOM 728 C C . ALA A 1 95 ? 1.519 -12.633 -3.580 1.00 97.00 95 ALA A C 1
ATOM 730 O O . ALA A 1 95 ? 2.273 -13.390 -4.196 1.00 97.00 95 ALA A O 1
ATOM 731 N N . VAL A 1 96 ? 1.189 -11.430 -4.072 1.00 97.25 96 VAL A N 1
ATOM 732 C CA . VAL A 1 96 ? 1.561 -10.966 -5.431 1.00 97.25 96 VAL A CA 1
ATOM 733 C C . VAL A 1 96 ? 2.546 -9.792 -5.452 1.00 97.25 96 VAL A C 1
ATOM 735 O O . VAL A 1 96 ? 3.303 -9.628 -6.411 1.00 97.25 96 VAL A O 1
ATOM 738 N N . GLY A 1 97 ? 2.582 -8.984 -4.399 1.00 95.94 97 GLY A N 1
ATOM 739 C CA . GLY A 1 97 ? 3.362 -7.756 -4.257 1.00 95.94 97 GLY A CA 1
ATOM 740 C C . GLY A 1 97 ? 4.876 -7.975 -4.306 1.00 95.94 97 GLY A C 1
ATOM 741 O O . GLY A 1 97 ? 5.555 -7.273 -5.062 1.00 95.94 97 GLY A O 1
ATOM 742 N N . PRO A 1 98 ? 5.440 -8.979 -3.603 1.00 95.94 98 PRO A N 1
ATOM 743 C CA . PRO A 1 98 ? 6.859 -9.314 -3.727 1.00 95.94 98 PRO A CA 1
ATOM 744 C C . PRO A 1 98 ? 7.237 -9.733 -5.152 1.00 95.94 98 PRO A C 1
ATOM 746 O O . PRO A 1 98 ? 8.266 -9.306 -5.672 1.00 95.94 98 PRO A O 1
ATOM 749 N N . GLY A 1 99 ? 6.374 -10.513 -5.814 1.00 94.56 99 GLY A N 1
ATOM 750 C CA . GLY A 1 99 ? 6.545 -10.892 -7.218 1.00 94.56 99 GLY A CA 1
ATOM 751 C C . GLY A 1 99 ? 6.529 -9.672 -8.141 1.00 94.56 99 GLY A C 1
ATOM 752 O O . GLY A 1 99 ? 7.419 -9.514 -8.976 1.00 94.56 99 GLY A O 1
ATOM 753 N N . THR A 1 100 ? 5.579 -8.765 -7.914 1.00 94.38 100 THR A N 1
ATOM 754 C CA . THR A 1 100 ? 5.436 -7.493 -8.632 1.00 94.38 100 THR A CA 1
ATOM 755 C C . THR A 1 100 ? 6.696 -6.640 -8.511 1.00 94.38 100 THR A C 1
ATOM 757 O O . THR A 1 100 ? 7.262 -6.243 -9.527 1.00 94.38 100 THR A O 1
ATOM 760 N N . GLN A 1 101 ? 7.203 -6.432 -7.292 1.00 94.62 101 GLN A N 1
ATOM 761 C CA . GLN A 1 101 ? 8.454 -5.706 -7.067 1.00 94.62 101 GLN A CA 1
ATOM 762 C C . GLN A 1 101 ? 9.642 -6.415 -7.727 1.00 94.62 101 GLN A C 1
ATOM 764 O O . GLN A 1 101 ? 10.411 -5.776 -8.436 1.00 94.62 101 GLN A O 1
ATOM 769 N N . SER A 1 102 ? 9.780 -7.733 -7.544 1.00 91.88 102 SER A N 1
ATOM 770 C CA . SER A 1 102 ? 10.902 -8.503 -8.100 1.00 91.88 102 SER A CA 1
ATOM 771 C C . SER A 1 102 ? 10.942 -8.507 -9.631 1.00 91.88 102 SER A C 1
ATOM 773 O O . SER A 1 102 ? 11.999 -8.720 -10.223 1.00 91.88 102 SER A O 1
ATOM 775 N N . SER A 1 103 ? 9.798 -8.259 -10.279 1.00 91.38 103 SER A N 1
ATOM 776 C CA . SER A 1 103 ? 9.708 -8.132 -11.734 1.00 91.38 103 SER A CA 1
ATOM 777 C C . SER A 1 103 ? 10.338 -6.840 -12.261 1.00 91.38 103 SER A C 1
ATOM 779 O O . SER A 1 103 ? 10.613 -6.745 -13.454 1.00 91.38 103 SER A O 1
ATOM 781 N N . LEU A 1 104 ? 10.596 -5.864 -11.388 1.00 90.94 104 LEU A N 1
ATOM 782 C CA . LEU A 1 104 ? 11.293 -4.623 -11.691 1.00 90.94 104 LEU A CA 1
ATOM 783 C C . LEU A 1 104 ? 12.778 -4.884 -11.417 1.00 90.94 104 LEU A C 1
ATOM 785 O O . LEU A 1 104 ? 13.213 -5.007 -10.276 1.00 90.94 104 LEU A O 1
ATOM 789 N N . SER A 1 105 ? 13.533 -5.079 -12.493 1.00 69.75 105 SER A N 1
ATOM 790 C CA . SER A 1 105 ? 14.906 -5.590 -12.529 1.00 69.75 105 SER A CA 1
ATOM 791 C C . SER A 1 105 ? 15.919 -4.628 -11.909 1.00 69.75 105 SER A C 1
ATOM 793 O O . SER A 1 105 ? 16.706 -4.026 -12.623 1.00 69.75 105 SER A O 1
ATOM 795 N N . GLY A 1 106 ? 15.912 -4.459 -10.582 1.00 60.53 106 GLY A N 1
ATOM 796 C CA . GLY A 1 106 ? 16.760 -3.536 -9.800 1.00 60.53 106 GLY A CA 1
ATOM 797 C C . GLY A 1 106 ? 18.291 -3.607 -10.016 1.00 60.53 106 GLY A C 1
ATOM 798 O O . GLY A 1 106 ? 19.059 -2.975 -9.292 1.00 60.53 106 GLY A O 1
ATOM 799 N N . ASP A 1 107 ? 18.750 -4.360 -11.006 1.00 68.50 107 ASP A N 1
ATOM 800 C CA . ASP A 1 107 ? 20.057 -4.427 -11.630 1.00 68.50 107 ASP A CA 1
ATOM 801 C C . ASP A 1 107 ? 20.594 -3.052 -12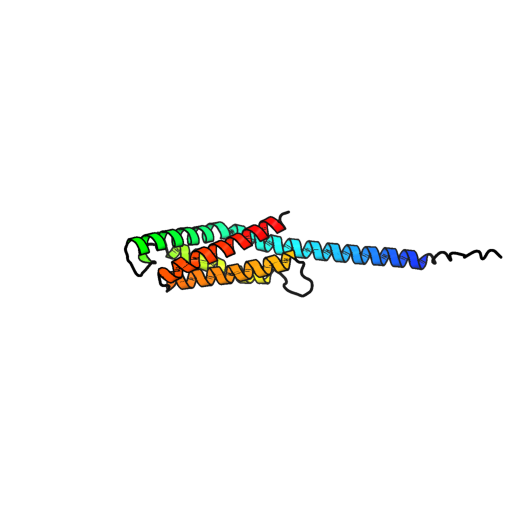.088 1.00 68.50 107 ASP A C 1
ATOM 803 O O . ASP A 1 107 ? 19.866 -2.116 -12.429 1.00 68.50 107 ASP A O 1
ATOM 807 N N . GLY A 1 108 ? 21.921 -2.954 -12.231 1.00 59.97 108 GLY A N 1
ATOM 808 C CA . GLY A 1 108 ? 22.618 -1.731 -12.662 1.00 59.97 108 GLY A CA 1
ATOM 809 C C . GLY A 1 108 ? 22.268 -1.205 -14.067 1.00 59.97 108 GLY A C 1
ATOM 810 O O . GLY A 1 108 ? 22.772 -0.147 -14.446 1.00 59.97 108 GLY A O 1
ATOM 811 N N . GLY A 1 109 ? 21.434 -1.920 -14.832 1.00 71.00 109 GLY A N 1
ATOM 812 C CA . GLY A 1 109 ? 20.937 -1.519 -16.152 1.00 71.00 109 GLY A CA 1
ATOM 813 C C . GLY A 1 109 ? 19.568 -0.829 -16.153 1.00 71.00 109 GLY A C 1
ATOM 814 O O . GLY A 1 109 ? 19.198 -0.281 -17.187 1.00 71.00 109 GLY A O 1
ATOM 815 N N . ALA A 1 110 ? 18.838 -0.824 -15.033 1.00 81.00 110 ALA A N 1
ATOM 816 C CA . ALA A 1 110 ? 17.471 -0.313 -14.984 1.00 81.00 110 ALA A CA 1
ATOM 817 C C . ALA A 1 110 ? 17.376 1.210 -15.177 1.00 81.00 110 ALA A C 1
ATOM 819 O O . ALA A 1 110 ? 18.150 2.007 -14.614 1.00 81.00 110 ALA A O 1
ATOM 820 N N . SER A 1 111 ? 16.357 1.636 -15.926 1.00 85.12 111 SER A N 1
ATOM 821 C CA . SER A 1 111 ? 15.991 3.044 -16.060 1.00 85.12 111 SER A CA 1
ATOM 822 C C . SER A 1 111 ? 15.701 3.706 -14.704 1.00 85.12 111 SER A C 1
ATOM 824 O O . SER A 1 111 ? 15.529 3.078 -13.656 1.00 85.12 111 SER A O 1
ATOM 826 N N . ARG A 1 112 ? 15.666 5.045 -14.692 1.00 85.44 112 ARG A N 1
ATOM 827 C CA . ARG A 1 112 ? 15.273 5.803 -13.491 1.00 85.44 112 ARG A CA 1
ATOM 828 C C . ARG A 1 112 ? 13.827 5.500 -13.084 1.00 85.44 112 ARG A C 1
ATOM 830 O O . ARG A 1 112 ? 13.551 5.455 -11.892 1.00 85.44 112 ARG A O 1
ATOM 837 N N . ILE A 1 113 ? 12.943 5.316 -14.064 1.00 87.75 113 ILE A N 1
ATOM 838 C CA . ILE A 1 113 ? 11.521 5.043 -13.835 1.00 87.75 113 ILE A CA 1
ATOM 839 C C . ILE A 1 113 ? 11.361 3.664 -13.197 1.00 87.75 113 ILE A C 1
ATOM 841 O O . ILE A 1 113 ? 10.710 3.558 -12.166 1.00 87.75 113 ILE A O 1
ATOM 845 N N . GLU A 1 114 ? 12.029 2.639 -13.733 1.00 90.00 114 GLU A N 1
ATOM 846 C CA . GLU A 1 114 ? 11.957 1.283 -13.181 1.00 90.00 114 GLU A CA 1
ATOM 847 C C . GLU A 1 114 ? 12.497 1.192 -11.752 1.00 90.00 114 GLU A C 1
ATOM 849 O O . GLU A 1 114 ? 11.842 0.607 -10.898 1.00 90.00 114 GLU A O 1
ATOM 854 N N . ARG A 1 115 ? 13.627 1.842 -11.446 1.00 89.69 115 ARG A N 1
ATOM 855 C CA . ARG A 1 115 ? 14.135 1.917 -10.061 1.00 89.69 115 ARG A CA 1
ATOM 856 C C . ARG A 1 115 ? 13.206 2.692 -9.128 1.00 89.69 115 ARG A C 1
ATOM 858 O O . ARG A 1 115 ? 13.084 2.351 -7.957 1.00 89.69 115 ARG A O 1
ATOM 865 N N . GLY A 1 116 ? 12.561 3.742 -9.637 1.00 90.75 116 GLY A N 1
ATOM 866 C CA . GLY A 1 116 ? 11.540 4.478 -8.893 1.00 90.75 116 GLY A CA 1
ATOM 867 C C . GLY A 1 116 ? 10.340 3.593 -8.558 1.00 90.75 116 GLY A C 1
ATOM 868 O O . GLY A 1 116 ? 9.911 3.564 -7.408 1.00 90.75 116 GLY A O 1
ATOM 869 N N . ALA A 1 117 ? 9.859 2.824 -9.537 1.00 93.50 117 ALA A N 1
ATOM 870 C CA . ALA A 1 117 ? 8.792 1.848 -9.356 1.00 93.50 117 ALA A CA 1
ATOM 871 C C . ALA A 1 117 ? 9.190 0.745 -8.370 1.00 93.50 117 ALA A C 1
ATOM 873 O O . ALA A 1 117 ? 8.450 0.498 -7.425 1.00 93.50 117 ALA A O 1
ATOM 874 N N . GLU A 1 118 ? 10.371 0.144 -8.523 1.00 94.62 118 GLU A N 1
ATOM 875 C CA . GLU A 1 118 ? 10.880 -0.898 -7.623 1.00 94.62 118 GLU A CA 1
ATOM 876 C C . GLU A 1 118 ? 10.886 -0.416 -6.167 1.00 94.62 118 GLU A C 1
ATOM 878 O O . GLU A 1 118 ? 10.315 -1.068 -5.291 1.00 94.62 118 GLU A O 1
ATOM 883 N N . SER A 1 119 ? 11.407 0.788 -5.928 1.00 94.12 119 SER A N 1
ATOM 884 C CA . SER A 1 119 ? 11.410 1.398 -4.601 1.00 94.12 119 SER A CA 1
ATOM 885 C C . SER A 1 119 ? 9.998 1.686 -4.079 1.00 94.12 119 SER A C 1
ATOM 887 O O . SER A 1 119 ? 9.704 1.395 -2.918 1.00 94.12 119 SER A O 1
ATOM 889 N N . ALA A 1 120 ? 9.107 2.233 -4.913 1.00 95.75 120 ALA A N 1
ATOM 890 C CA . ALA A 1 120 ? 7.730 2.527 -4.524 1.00 95.75 120 ALA A CA 1
ATOM 891 C C . ALA A 1 120 ? 6.968 1.251 -4.127 1.00 95.75 120 ALA A C 1
ATOM 893 O O . ALA A 1 120 ? 6.328 1.227 -3.074 1.00 95.75 120 ALA A O 1
ATOM 894 N N . PHE A 1 121 ? 7.103 0.178 -4.910 1.00 96.56 121 PHE A N 1
ATOM 895 C CA . PHE A 1 121 ? 6.518 -1.126 -4.605 1.00 96.56 121 PHE A CA 1
ATOM 896 C C . PHE A 1 121 ? 7.133 -1.768 -3.357 1.00 96.56 121 PHE A C 1
ATOM 898 O O . PHE A 1 121 ? 6.402 -2.347 -2.559 1.00 96.56 121 PHE A O 1
ATOM 905 N N . GLY A 1 122 ? 8.437 -1.607 -3.116 1.00 96.31 122 GLY A N 1
ATOM 906 C CA . GLY A 1 122 ? 9.072 -2.061 -1.875 1.00 96.31 122 GLY A CA 1
ATOM 907 C C . GLY A 1 122 ? 8.517 -1.372 -0.624 1.00 96.31 122 GLY A C 1
ATOM 908 O O . GLY A 1 122 ? 8.229 -2.030 0.383 1.00 96.31 122 GLY A O 1
ATOM 909 N N . TYR A 1 123 ? 8.291 -0.056 -0.690 1.00 96.19 123 TYR A N 1
ATOM 910 C CA . TYR A 1 123 ? 7.625 0.671 0.393 1.00 96.19 123 TYR A CA 1
ATOM 911 C C . TYR A 1 123 ? 6.159 0.270 0.556 1.00 96.19 123 TYR A C 1
ATOM 913 O O . TYR A 1 123 ? 5.697 0.172 1.689 1.00 96.19 123 TYR A O 1
ATOM 921 N N . LEU A 1 124 ? 5.439 0.014 -0.538 1.00 96.44 124 LEU A N 1
ATOM 922 C CA . LEU A 1 124 ? 4.067 -0.490 -0.482 1.00 96.44 124 LEU A CA 1
ATOM 923 C C . LEU A 1 124 ? 3.996 -1.877 0.165 1.00 96.44 124 LEU A C 1
ATOM 925 O O . LEU A 1 124 ? 3.160 -2.080 1.034 1.00 96.44 124 LEU A O 1
ATOM 929 N N . ASN A 1 125 ? 4.878 -2.808 -0.204 1.00 96.88 125 ASN A N 1
ATOM 930 C CA . ASN A 1 125 ? 4.937 -4.143 0.398 1.00 96.88 125 ASN A CA 1
ATOM 931 C C . ASN A 1 125 ? 5.170 -4.052 1.910 1.00 96.88 125 ASN A C 1
ATOM 933 O O . ASN A 1 125 ? 4.449 -4.661 2.693 1.00 96.88 125 ASN A O 1
ATOM 937 N N . SER A 1 126 ? 6.124 -3.212 2.318 1.00 96.31 126 SER A N 1
ATOM 938 C CA . SER A 1 126 ? 6.391 -2.959 3.738 1.00 96.31 126 SER A CA 1
ATOM 939 C C . SER A 1 126 ? 5.190 -2.316 4.434 1.00 96.31 126 SER A C 1
ATOM 941 O O . SER A 1 126 ? 4.918 -2.616 5.596 1.00 96.31 126 SER A O 1
ATOM 943 N N . ALA A 1 127 ? 4.462 -1.447 3.723 1.00 95.12 127 ALA A N 1
ATOM 944 C CA . ALA A 1 127 ? 3.240 -0.859 4.231 1.00 95.12 127 ALA A CA 1
ATOM 945 C C . ALA A 1 127 ? 2.173 -1.939 4.452 1.00 95.12 127 ALA A C 1
ATOM 947 O O . ALA A 1 127 ? 1.742 -2.149 5.575 1.00 95.12 127 ALA A O 1
ATOM 948 N N . VAL A 1 128 ? 1.789 -2.684 3.419 1.00 96.00 128 VAL A N 1
ATOM 949 C CA . VAL A 1 128 ? 0.733 -3.701 3.521 1.00 96.00 128 VAL A CA 1
ATOM 950 C C . VAL A 1 128 ? 1.012 -4.709 4.641 1.00 96.00 128 VAL A C 1
ATOM 952 O O . VAL A 1 128 ? 0.123 -4.941 5.455 1.00 96.00 128 VAL A O 1
ATOM 955 N N . THR A 1 129 ? 2.246 -5.201 4.779 1.00 95.12 129 THR A N 1
ATOM 956 C CA . THR A 1 129 ? 2.612 -6.078 5.904 1.00 95.12 129 THR A CA 1
ATOM 957 C C . THR A 1 129 ? 2.515 -5.388 7.262 1.00 95.12 129 THR A C 1
ATOM 959 O O . THR A 1 129 ? 2.038 -5.981 8.229 1.00 95.12 129 THR A O 1
ATOM 962 N N . GLY A 1 130 ? 2.919 -4.119 7.356 1.00 92.56 130 GLY A N 1
ATOM 963 C CA . GLY A 1 130 ? 2.761 -3.331 8.577 1.00 92.56 130 GLY A CA 1
ATOM 964 C C . GLY A 1 130 ? 1.299 -3.076 8.955 1.00 92.56 130 GLY A C 1
ATOM 965 O O . GLY A 1 130 ? 0.999 -3.032 10.151 1.00 92.56 130 GLY A O 1
ATOM 966 N N . LEU A 1 131 ? 0.411 -2.935 7.965 1.00 92.31 131 LEU A N 1
ATOM 967 C CA . LEU A 1 131 ? -1.032 -2.814 8.168 1.00 92.31 131 LEU A CA 1
ATOM 968 C C . LEU A 1 131 ? -1.611 -4.138 8.652 1.00 92.31 131 LEU A C 1
ATOM 970 O O . LEU A 1 131 ? -2.298 -4.155 9.663 1.00 92.31 131 LEU A O 1
ATOM 974 N N . HIS A 1 132 ? -1.280 -5.237 7.970 1.00 92.88 132 HIS A N 1
ATOM 975 C CA . HIS A 1 132 ? -1.770 -6.575 8.291 1.00 92.88 132 HIS A CA 1
ATOM 976 C C . HIS A 1 132 ? -1.470 -6.933 9.751 1.00 92.88 132 HIS A C 1
ATOM 978 O O . HIS A 1 132 ? -2.388 -7.202 10.519 1.00 92.88 132 HIS A O 1
ATOM 984 N N . GLN A 1 133 ? -0.211 -6.799 10.176 1.00 90.69 133 GLN A N 1
ATOM 985 C CA . GLN A 1 133 ? 0.197 -7.074 11.559 1.00 90.69 133 GLN A CA 1
ATOM 986 C C . GLN A 1 133 ? -0.567 -6.234 12.592 1.00 90.69 133 GLN A C 1
ATOM 988 O O . GLN A 1 133 ? -0.874 -6.713 13.677 1.00 90.69 133 GLN A O 1
ATOM 993 N N . ARG A 1 134 ? -0.876 -4.970 12.276 1.00 90.19 134 ARG A N 1
ATOM 994 C CA . ARG A 1 134 ? -1.595 -4.075 13.198 1.00 90.19 134 ARG A CA 1
ATOM 995 C C . ARG A 1 134 ? -3.096 -4.317 13.219 1.00 90.19 134 ARG A C 1
ATOM 997 O O . ARG A 1 134 ? -3.726 -4.013 14.223 1.00 90.19 134 ARG A O 1
ATOM 1004 N N . LEU A 1 135 ? -3.668 -4.822 12.132 1.00 87.62 135 LEU A N 1
ATOM 1005 C CA . LEU A 1 135 ? -5.065 -5.236 12.116 1.00 87.62 135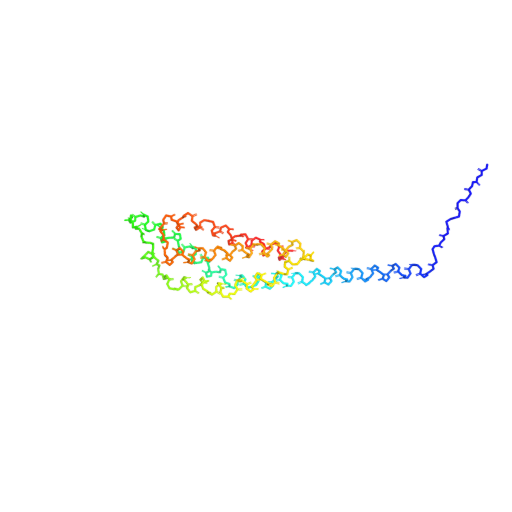 LEU A CA 1
ATOM 1006 C C . LEU A 1 135 ? -5.282 -6.528 12.906 1.00 87.62 135 LEU A C 1
ATOM 1008 O O . LEU A 1 135 ? -6.316 -6.651 13.554 1.00 87.62 135 LEU A O 1
ATOM 1012 N N . ASP A 1 136 ? -4.310 -7.442 12.871 1.00 83.50 136 ASP A N 1
ATOM 1013 C CA . ASP A 1 136 ? -4.379 -8.719 13.590 1.00 83.50 136 ASP A CA 1
ATOM 1014 C C . ASP A 1 136 ? -4.096 -8.541 15.097 1.00 83.50 136 ASP A C 1
ATOM 1016 O O . ASP A 1 136 ? -4.867 -8.996 15.939 1.00 83.50 136 ASP A O 1
ATOM 1020 N N . ASP A 1 137 ? -3.041 -7.788 15.444 1.00 79.88 137 ASP A N 1
ATOM 1021 C CA . ASP A 1 137 ? -2.493 -7.744 16.812 1.00 79.88 137 ASP A CA 1
ATOM 1022 C C . ASP A 1 137 ? -2.310 -6.323 17.401 1.00 79.88 137 ASP A C 1
ATOM 1024 O O . ASP A 1 137 ? -1.793 -6.167 18.513 1.00 79.88 137 ASP A O 1
ATOM 1028 N N . GLY A 1 138 ? -2.653 -5.260 16.665 1.00 67.69 138 GLY A N 1
ATOM 1029 C CA . GLY A 1 138 ? -2.214 -3.891 16.971 1.00 67.69 138 GLY A CA 1
ATOM 1030 C C . GLY A 1 138 ? -3.075 -3.107 17.968 1.00 67.69 138 GLY A C 1
ATOM 1031 O O . GLY A 1 138 ? -4.300 -3.213 18.006 1.00 67.69 138 GLY A O 1
ATOM 1032 N N . ASP A 1 139 ? -2.421 -2.228 18.738 1.00 80.12 139 ASP A N 1
ATOM 1033 C CA . ASP A 1 139 ? -3.098 -1.216 19.561 1.00 80.12 139 ASP A CA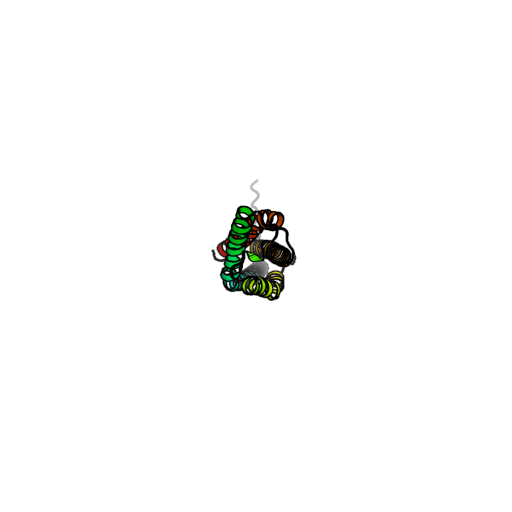 1
ATOM 1034 C C . ASP A 1 139 ? -3.744 -0.130 18.671 1.00 80.12 139 ASP A C 1
ATOM 1036 O O . ASP A 1 139 ? -3.125 0.309 17.692 1.00 80.12 139 ASP A O 1
ATOM 1040 N N . PRO A 1 140 ? -4.948 0.375 19.012 1.00 75.81 140 PRO A N 1
ATOM 1041 C CA . PRO A 1 140 ? -5.612 1.444 18.271 1.00 75.81 140 PRO A CA 1
ATOM 1042 C C . PRO A 1 140 ? -4.752 2.668 17.999 1.00 75.81 140 PRO A C 1
ATOM 1044 O O . PRO A 1 140 ? -4.800 3.227 16.906 1.00 75.81 140 PRO A O 1
ATOM 1047 N N . THR A 1 141 ? -3.938 3.066 18.972 1.00 83.38 141 THR A N 1
ATOM 1048 C CA . THR A 1 141 ? -3.059 4.230 18.873 1.00 83.38 141 THR A CA 1
ATOM 1049 C C . THR A 1 141 ? -1.958 3.992 17.847 1.00 83.38 141 THR A C 1
ATOM 1051 O O . THR A 1 141 ? -1.589 4.900 17.101 1.00 83.38 141 THR A O 1
ATOM 1054 N N . GLU A 1 142 ? -1.425 2.770 17.792 1.00 86.94 142 GLU A N 1
ATOM 1055 C CA . GLU A 1 142 ? -0.410 2.397 16.810 1.00 86.94 142 GLU A CA 1
ATOM 1056 C C . GLU A 1 142 ? -1.003 2.332 15.404 1.00 86.94 142 GLU A C 1
ATOM 1058 O O . GLU A 1 142 ? -0.386 2.835 14.464 1.00 86.94 142 GLU A O 1
ATOM 1063 N N . LEU A 1 143 ? -2.206 1.769 15.255 1.00 88.38 143 LEU A N 1
ATOM 1064 C CA . LEU A 1 143 ? -2.909 1.742 13.975 1.00 88.38 143 LEU A CA 1
ATOM 1065 C C . LEU A 1 143 ? -3.235 3.166 13.493 1.00 88.38 143 LEU A C 1
ATOM 1067 O O . LEU A 1 143 ? -2.938 3.499 12.346 1.00 88.38 143 LEU A O 1
ATOM 1071 N N . ALA A 1 144 ? -3.731 4.039 14.376 1.00 87.25 144 ALA A N 1
ATOM 1072 C CA . ALA A 1 144 ? -4.044 5.440 14.077 1.00 87.25 144 ALA A CA 1
ATOM 1073 C C . ALA A 1 144 ? -2.843 6.229 13.535 1.00 87.25 144 ALA A C 1
ATOM 1075 O O . ALA A 1 144 ? -2.966 7.009 12.592 1.00 87.25 144 ALA A O 1
ATOM 1076 N N . GLN A 1 145 ? -1.662 6.026 14.124 1.00 89.12 145 GLN A N 1
ATOM 1077 C CA . GLN A 1 145 ? -0.431 6.694 13.690 1.00 89.12 145 GLN A CA 1
ATOM 1078 C C . GLN A 1 145 ? 0.087 6.156 12.359 1.00 89.12 145 GLN A C 1
ATOM 1080 O O . GLN A 1 145 ? 0.744 6.873 11.604 1.00 89.12 145 GLN A O 1
ATOM 1085 N N . TRP A 1 146 ? -0.185 4.885 12.089 1.00 89.62 146 TRP A N 1
ATOM 1086 C CA . TRP A 1 146 ? 0.408 4.158 10.983 1.00 89.62 146 TRP A CA 1
ATOM 1087 C C . TRP A 1 146 ? -0.401 4.291 9.684 1.00 89.62 146 TRP A C 1
ATOM 1089 O O . TRP A 1 146 ? 0.169 4.400 8.598 1.00 89.62 146 TRP A O 1
ATOM 1099 N N . VAL A 1 147 ? -1.729 4.359 9.785 1.00 91.88 147 VAL A N 1
ATOM 1100 C CA . VAL A 1 147 ? -2.649 4.471 8.644 1.00 91.88 147 VAL A CA 1
ATOM 1101 C C . VAL A 1 147 ? -2.325 5.651 7.699 1.00 91.88 147 VAL A C 1
ATOM 1103 O O . VAL A 1 147 ? -2.230 5.420 6.488 1.00 91.88 147 VAL A O 1
ATOM 1106 N N . PRO A 1 148 ? -2.020 6.876 8.178 1.00 92.62 148 PRO A N 1
ATOM 1107 C CA . PRO A 1 148 ? -1.588 7.968 7.302 1.00 92.62 148 PRO A CA 1
ATOM 1108 C C . PRO A 1 148 ? -0.297 7.668 6.527 1.00 92.62 148 PRO A C 1
ATOM 1110 O O . PRO A 1 148 ? -0.164 8.056 5.362 1.00 92.62 148 PRO A O 1
ATOM 1113 N N . GLU A 1 149 ? 0.662 6.969 7.145 1.00 92.50 149 GLU A N 1
ATOM 1114 C CA . GLU A 1 149 ? 1.898 6.570 6.467 1.00 92.50 149 GLU A CA 1
ATOM 1115 C C . GLU A 1 149 ? 1.602 5.570 5.345 1.00 92.50 149 GLU A C 1
ATOM 1117 O O . GLU A 1 149 ? 2.101 5.736 4.228 1.00 92.50 149 GLU A O 1
ATOM 1122 N N . ALA A 1 150 ? 0.753 4.575 5.606 1.00 93.56 150 ALA A N 1
ATOM 1123 C CA . ALA A 1 150 ? 0.299 3.622 4.596 1.00 93.56 150 ALA A CA 1
ATOM 1124 C C . ALA A 1 150 ? -0.344 4.323 3.400 1.00 93.56 150 ALA A C 1
ATOM 1126 O O . ALA A 1 150 ? 0.028 4.067 2.252 1.00 93.56 150 ALA A O 1
ATOM 1127 N N . GLY A 1 151 ? -1.258 5.260 3.675 1.00 94.88 151 GLY A N 1
ATOM 1128 C CA . GLY A 1 151 ? -1.927 6.057 2.653 1.00 94.88 151 GLY A CA 1
ATOM 1129 C C . GLY A 1 151 ? -0.937 6.810 1.769 1.00 94.88 151 GLY A C 1
ATOM 1130 O O . GLY A 1 151 ? -1.059 6.790 0.542 1.00 94.88 151 GLY A O 1
ATOM 1131 N N . ALA A 1 152 ? 0.109 7.389 2.364 1.00 96.06 152 ALA A N 1
ATOM 1132 C CA . ALA A 1 152 ? 1.178 8.038 1.613 1.00 96.06 152 ALA A CA 1
ATOM 1133 C C . ALA A 1 152 ? 1.958 7.054 0.721 1.00 96.06 152 ALA A C 1
ATOM 1135 O O . ALA A 1 152 ? 2.320 7.402 -0.405 1.00 96.06 152 ALA A O 1
ATOM 1136 N N . ARG A 1 153 ? 2.194 5.812 1.172 1.00 96.00 153 ARG A N 1
ATOM 1137 C CA . ARG A 1 153 ? 2.852 4.786 0.339 1.00 96.00 153 ARG A CA 1
ATOM 1138 C C . ARG A 1 153 ? 1.977 4.361 -0.837 1.00 96.00 153 ARG A C 1
ATOM 1140 O O . ARG A 1 153 ? 2.491 4.218 -1.943 1.00 96.00 153 ARG A O 1
ATOM 1147 N N . PHE A 1 154 ? 0.669 4.231 -0.627 1.00 95.56 154 PHE A N 1
ATOM 1148 C CA . PHE A 1 154 ? -0.282 3.885 -1.685 1.00 95.56 154 PHE A CA 1
ATOM 1149 C C . PHE A 1 154 ? -0.344 4.999 -2.734 1.00 95.56 154 PHE A C 1
ATOM 1151 O O . PHE A 1 154 ? -0.315 4.731 -3.935 1.00 95.56 154 PHE A O 1
ATOM 1158 N N . GLN A 1 155 ? -0.373 6.259 -2.286 1.00 96.06 155 GLN A N 1
ATOM 1159 C CA . GLN A 1 155 ? -0.339 7.414 -3.181 1.00 96.06 155 GLN A CA 1
ATOM 1160 C C . GLN A 1 155 ? 0.968 7.484 -3.982 1.00 96.06 155 GLN A C 1
ATOM 1162 O O . GLN A 1 155 ? 0.934 7.768 -5.174 1.00 96.06 155 GLN A O 1
ATOM 1167 N N . ASN A 1 156 ? 2.110 7.166 -3.368 1.00 95.62 156 ASN A N 1
ATOM 1168 C CA . ASN A 1 156 ? 3.397 7.151 -4.064 1.00 95.62 156 ASN A CA 1
ATOM 1169 C C . ASN A 1 156 ? 3.437 6.132 -5.221 1.00 95.62 156 ASN A C 1
ATOM 1171 O O . ASN A 1 156 ? 4.008 6.414 -6.276 1.00 95.62 156 ASN A O 1
ATOM 1175 N N . VAL A 1 157 ? 2.814 4.959 -5.057 1.00 96.19 157 VAL A N 1
ATOM 1176 C CA . VAL A 1 157 ? 2.694 3.978 -6.152 1.00 96.19 157 VAL A CA 1
ATOM 1177 C C . VAL A 1 157 ? 1.765 4.496 -7.250 1.00 96.19 157 VAL A C 1
ATOM 1179 O O . VAL A 1 157 ? 2.108 4.394 -8.426 1.00 96.19 157 VAL A O 1
ATOM 1182 N N . ASP A 1 158 ? 0.647 5.131 -6.891 1.00 95.44 158 ASP A N 1
ATOM 1183 C CA . ASP A 1 158 ? -0.237 5.793 -7.858 1.00 95.44 158 ASP A CA 1
ATOM 1184 C C . ASP A 1 158 ? 0.496 6.857 -8.681 1.00 95.44 158 ASP A C 1
ATOM 1186 O O . ASP A 1 158 ? 0.419 6.847 -9.909 1.00 95.44 158 ASP A O 1
ATOM 1190 N N . ASP A 1 159 ? 1.240 7.745 -8.023 1.00 94.44 159 ASP A N 1
ATOM 1191 C CA . ASP A 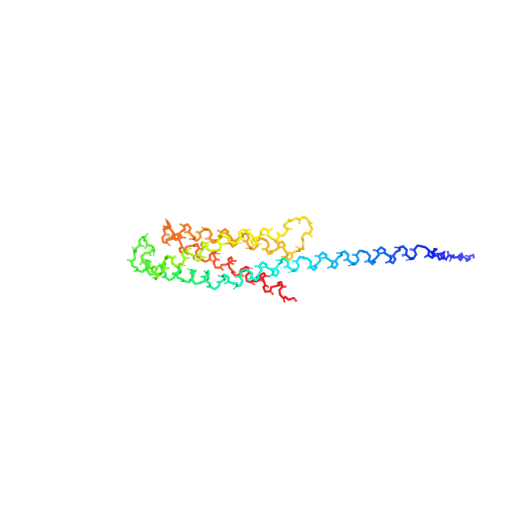1 159 ? 2.003 8.801 -8.688 1.00 94.44 159 ASP A CA 1
ATOM 1192 C C . ASP A 1 159 ? 3.073 8.210 -9.612 1.00 94.44 159 ASP A C 1
ATOM 1194 O O . ASP A 1 159 ? 3.280 8.696 -10.726 1.00 94.44 159 ASP A O 1
ATOM 1198 N N . THR A 1 160 ? 3.708 7.118 -9.182 1.00 92.94 160 THR A N 1
ATOM 1199 C CA . THR A 1 160 ? 4.702 6.397 -9.980 1.00 92.94 160 THR A CA 1
ATOM 1200 C C . THR A 1 160 ? 4.077 5.768 -11.224 1.00 92.94 160 THR A C 1
ATOM 1202 O O . THR A 1 160 ? 4.596 5.940 -12.328 1.00 92.94 160 THR A O 1
ATOM 1205 N N . CYS A 1 161 ? 2.931 5.103 -11.084 1.00 92.38 161 CYS A N 1
ATOM 1206 C CA . CYS A 1 161 ? 2.231 4.490 -12.209 1.00 92.38 161 CYS A CA 1
ATOM 1207 C C . CYS A 1 161 ? 1.634 5.525 -13.169 1.00 92.38 161 CYS A C 1
ATOM 1209 O O . CYS A 1 161 ? 1.684 5.347 -14.385 1.00 92.38 161 CYS A O 1
ATOM 1211 N N . LEU A 1 162 ? 1.149 6.657 -12.654 1.00 89.69 162 LEU A N 1
ATOM 1212 C CA . LEU A 1 162 ? 0.712 7.784 -13.478 1.00 89.69 162 LEU A CA 1
ATOM 1213 C C . LEU A 1 162 ? 1.875 8.444 -14.226 1.00 89.69 162 LEU A C 1
ATOM 1215 O O . LEU A 1 162 ? 1.682 8.920 -15.345 1.00 89.69 162 LEU A O 1
ATOM 1219 N N . ALA A 1 163 ? 3.066 8.498 -13.626 1.00 85.38 163 ALA A N 1
ATOM 1220 C CA . ALA A 1 163 ? 4.263 9.011 -14.281 1.00 85.38 163 ALA A CA 1
ATOM 1221 C C . ALA A 1 163 ? 4.778 8.065 -15.375 1.00 85.38 163 ALA A C 1
ATOM 1223 O O . ALA A 1 163 ? 5.275 8.548 -16.386 1.00 85.38 163 ALA A O 1
ATOM 1224 N N . ALA A 1 164 ? 4.640 6.749 -15.193 1.00 82.19 164 ALA A N 1
ATOM 1225 C CA . ALA A 1 164 ? 5.040 5.747 -16.181 1.00 82.19 164 ALA A CA 1
ATOM 1226 C C . ALA A 1 164 ? 4.111 5.685 -17.408 1.00 82.19 164 ALA A C 1
ATOM 1228 O O . ALA A 1 164 ? 4.551 5.322 -18.493 1.00 82.19 164 ALA A O 1
ATOM 1229 N N . ALA A 1 165 ? 2.838 6.062 -17.251 1.00 76.94 165 ALA A N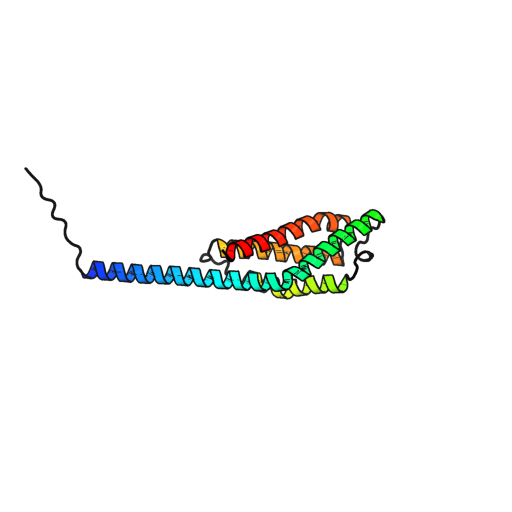 1
ATOM 1230 C CA . ALA A 1 165 ? 1.851 6.075 -18.332 1.00 76.94 165 ALA A CA 1
ATOM 1231 C C . ALA A 1 165 ? 1.942 7.300 -19.274 1.00 76.94 165 ALA A C 1
ATOM 1233 O O . ALA A 1 165 ? 1.140 7.403 -20.206 1.00 76.94 165 ALA A O 1
ATOM 1234 N N . ARG A 1 166 ? 2.849 8.252 -19.009 1.00 59.56 166 ARG A N 1
ATOM 1235 C CA . ARG A 1 166 ? 3.025 9.508 -19.762 1.00 59.56 166 ARG A CA 1
ATOM 1236 C C . ARG A 1 166 ? 4.263 9.471 -20.644 1.00 59.56 166 ARG A C 1
ATOM 1238 O O . ARG A 1 166 ? 4.159 10.012 -21.768 1.00 59.56 166 ARG A O 1
#

Radius of gyration: 25.9 Å; chains: 1; bounding box: 71×45×72 Å

Organism: NCBI:txid2774019

Secondary structure (DSSP, 8-state):
--------PPPHHHHHHHHHHHHHHHHHHHHHHHHHHHHHHHHHHHHHHHHHHHHHHHHHHHHHHHHHHHHT-S-SGGG-S-HHHHHHHHHHHHHHHHHHHHTS--STT--HHHHHHHHHHHHHHHHHHHHHHHHHH--HHHHHHHHHHHHHHHHHHHHHHHHHT-

Foldseek 3Di:
DDDDDDDDDDDPVVVVVVVVVVVVVVVVVVVLVVLLLVLLLVLLVVCVVLLVLQVVLLVQLLQLLVVCVVVVHFASLVSGPCLPSSLVSLVVCLVCLVVSLVSLPCDPSHDPLSVQLSVLSVQLNVLSVCQNCCSVPNTSVSSNVSSVVNVVSSVSNVVSSVVSVD